Protein AF-A0A662TBM8-F1 (afdb_monomer)

pLDDT: mean 92.08, std 11.18, range [39.84, 98.25]

Solvent-accessible surface area (backbone atoms only — not comparable to full-atom values): 5464 Å² total; per-residue (Å²): 135,84,76,85,77,75,70,68,44,83,87,63,73,90,75,47,84,49,74,64,47,50,36,53,48,19,48,39,42,43,64,80,64,51,19,52,51,16,48,49,50,53,53,55,48,49,50,61,75,49,35,94,83,52,85,41,75,48,73,51,62,25,68,54,50,78,42,79,55,35,61,55,54,50,48,37,56,76,70,62,71,51,75,42,79,49,66,48,87,81,96

Mean predicted aligned error: 4.7 Å

Foldseek 3Di:
DDDPPQDADDDDPVPDPDPLSQLCNLCRNDDDDSVVSSVVVVVLVCCQVPVVVDAAEDEDELVCCVDPCVVVVVVCVVVVVHRYYDYDPND

Structure (mmCIF, N/CA/C/O backbone):
data_AF-A0A662TBM8-F1
#
_entry.id   AF-A0A662TBM8-F1
#
loop_
_atom_site.group_PDB
_atom_site.id
_atom_site.type_symbol
_atom_site.label_atom_id
_atom_site.label_alt_id
_atom_site.label_comp_id
_atom_site.label_asym_id
_atom_site.label_entity_id
_atom_site.label_seq_id
_atom_site.pdbx_PDB_ins_code
_atom_site.Cartn_x
_atom_site.Cartn_y
_atom_site.Cartn_z
_atom_site.occupancy
_atom_site.B_iso_or_equiv
_atom_site.auth_seq_id
_atom_site.auth_comp_id
_atom_site.auth_asym_id
_atom_site.auth_atom_id
_atom_site.pdbx_PDB_model_num
ATOM 1 N N . MET A 1 1 ? 13.824 26.436 -5.795 1.00 40.16 1 MET A N 1
ATOM 2 C CA . MET A 1 1 ? 12.920 25.266 -5.836 1.00 40.16 1 MET A CA 1
ATOM 3 C C . MET A 1 1 ? 13.630 24.177 -6.628 1.00 40.16 1 MET A C 1
ATOM 5 O O . MET A 1 1 ? 13.730 24.294 -7.841 1.00 40.16 1 MET A O 1
ATOM 9 N N . SER A 1 2 ? 14.266 23.217 -5.949 1.00 39.84 2 SER A N 1
ATOM 10 C CA . SER A 1 2 ? 14.996 22.143 -6.635 1.00 39.84 2 SER A CA 1
ATOM 11 C C . SER A 1 2 ? 13.977 21.160 -7.199 1.00 39.84 2 SER A C 1
ATOM 13 O O . SER A 1 2 ? 13.216 20.555 -6.447 1.00 39.84 2 SER A O 1
ATOM 15 N N . ILE A 1 3 ? 13.907 21.055 -8.523 1.00 51.69 3 ILE A N 1
ATOM 16 C CA . ILE A 1 3 ? 13.106 20.028 -9.185 1.00 51.69 3 ILE A CA 1
ATOM 17 C C . ILE A 1 3 ? 13.826 18.713 -8.888 1.00 51.69 3 ILE A C 1
ATOM 19 O O . ILE A 1 3 ? 14.966 18.537 -9.313 1.00 51.69 3 ILE A O 1
ATOM 23 N N . ASN A 1 4 ? 13.198 17.820 -8.123 1.00 53.00 4 ASN A N 1
ATOM 24 C CA . ASN A 1 4 ? 13.728 16.485 -7.862 1.00 53.00 4 ASN A CA 1
ATOM 25 C C . ASN A 1 4 ? 13.762 15.704 -9.192 1.00 53.00 4 ASN A C 1
ATOM 27 O O . ASN A 1 4 ? 12.772 15.095 -9.596 1.00 53.00 4 ASN A O 1
ATOM 31 N N . LYS A 1 5 ? 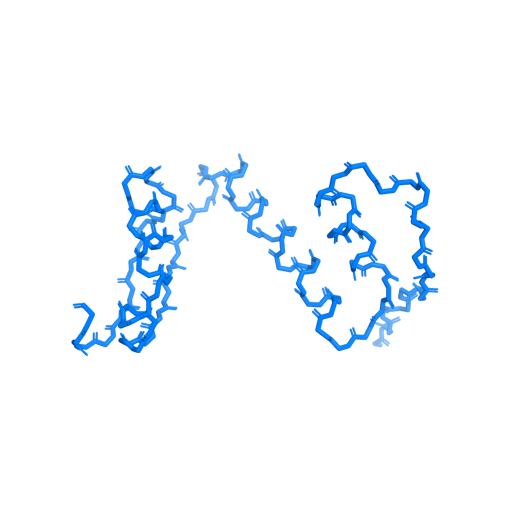14.877 15.813 -9.926 1.00 65.44 5 LYS A N 1
ATOM 32 C CA . LYS A 1 5 ? 15.111 15.175 -11.228 1.00 65.44 5 LYS A CA 1
ATOM 33 C C . LYS A 1 5 ? 15.558 13.729 -11.016 1.00 65.44 5 LYS A C 1
ATOM 35 O O . LYS A 1 5 ? 16.712 13.396 -11.271 1.00 65.44 5 LYS A O 1
ATOM 40 N N . ARG A 1 6 ? 14.663 12.866 -10.531 1.00 75.25 6 ARG A N 1
ATOM 41 C CA . ARG A 1 6 ? 14.899 11.422 -10.663 1.00 75.25 6 ARG A CA 1
ATOM 42 C C . ARG A 1 6 ? 14.923 11.075 -12.150 1.00 75.25 6 ARG A C 1
ATOM 44 O O . ARG A 1 6 ? 14.005 11.450 -12.880 1.00 75.25 6 ARG A O 1
ATOM 51 N N . VAL A 1 7 ? 16.007 10.433 -12.577 1.00 87.19 7 VAL A N 1
ATOM 52 C CA . VAL A 1 7 ? 16.189 9.945 -13.947 1.00 87.19 7 VAL A CA 1
ATOM 53 C C . VAL A 1 7 ? 15.182 8.824 -14.195 1.00 87.19 7 VAL A C 1
ATOM 55 O O . VAL A 1 7 ? 14.895 8.048 -13.288 1.00 87.19 7 VAL A O 1
ATOM 58 N N . VAL A 1 8 ? 14.615 8.790 -15.398 1.00 92.38 8 VAL A N 1
ATOM 59 C CA . VAL A 1 8 ? 13.740 7.703 -15.847 1.00 92.38 8 VAL A CA 1
ATOM 60 C C . VAL A 1 8 ? 14.616 6.509 -16.207 1.00 92.38 8 VAL A C 1
ATOM 62 O O . VAL A 1 8 ? 15.518 6.665 -17.028 1.00 92.38 8 VAL A O 1
ATOM 65 N N . ASN A 1 9 ? 14.348 5.351 -15.606 1.00 92.69 9 ASN A N 1
ATOM 66 C CA . ASN A 1 9 ? 15.042 4.101 -15.901 1.00 92.69 9 ASN A CA 1
ATOM 67 C C . ASN A 1 9 ? 14.095 3.109 -16.582 1.00 92.69 9 ASN A C 1
ATOM 69 O O . ASN A 1 9 ? 12.957 2.933 -16.147 1.00 92.69 9 ASN A O 1
ATOM 73 N N . ASP A 1 10 ? 14.570 2.457 -17.640 1.00 94.62 10 ASP A N 1
ATOM 74 C CA . ASP A 1 10 ? 13.814 1.403 -18.315 1.00 94.62 10 ASP A CA 1
ATOM 75 C C . ASP A 1 10 ? 13.718 0.141 -17.448 1.00 94.62 10 ASP A C 1
ATOM 77 O O . ASP A 1 10 ? 14.544 -0.100 -16.564 1.00 94.62 10 ASP A O 1
ATOM 81 N N . PHE A 1 11 ? 12.704 -0.680 -17.726 1.00 94.56 11 PHE A N 1
ATOM 82 C CA . PHE A 1 11 ? 12.552 -1.975 -17.075 1.00 94.56 11 PHE A CA 1
ATOM 83 C C . PHE A 1 11 ? 13.615 -2.958 -17.552 1.00 94.56 11 PHE A C 1
ATOM 85 O O . PHE A 1 11 ? 13.760 -3.192 -18.752 1.00 94.56 11 PHE A O 1
ATOM 92 N N . ASP A 1 12 ? 14.270 -3.613 -16.602 1.00 96.50 12 ASP A N 1
ATOM 93 C CA . ASP A 1 12 ? 15.086 -4.792 -16.855 1.00 96.50 12 ASP A CA 1
ATOM 94 C C . ASP A 1 12 ? 14.296 -6.028 -16.425 1.00 96.50 12 ASP A C 1
ATOM 96 O O . ASP A 1 12 ? 14.164 -6.328 -15.239 1.00 96.50 12 ASP A O 1
ATOM 100 N N . LEU A 1 13 ? 13.732 -6.730 -17.407 1.00 95.94 13 LEU A N 1
ATOM 101 C CA . LEU A 1 13 ? 12.877 -7.889 -17.165 1.00 95.94 13 LEU A CA 1
ATOM 102 C C . LEU A 1 13 ? 13.661 -9.117 -16.687 1.00 95.94 13 LEU A C 1
ATOM 104 O O . LEU A 1 13 ? 13.071 -9.986 -16.049 1.00 95.94 13 LEU A O 1
ATOM 108 N N . GLU A 1 14 ? 14.965 -9.199 -16.965 1.00 97.38 14 GLU A N 1
ATOM 109 C CA . GLU A 1 14 ? 15.795 -10.334 -16.546 1.00 97.38 14 GLU A CA 1
ATOM 110 C C . GLU A 1 14 ? 16.110 -10.283 -15.045 1.00 97.38 14 GLU A C 1
ATOM 112 O O . GLU A 1 14 ? 16.300 -11.325 -14.410 1.00 97.38 14 GLU A O 1
ATOM 117 N N . SER A 1 15 ? 16.122 -9.086 -14.449 1.00 95.75 1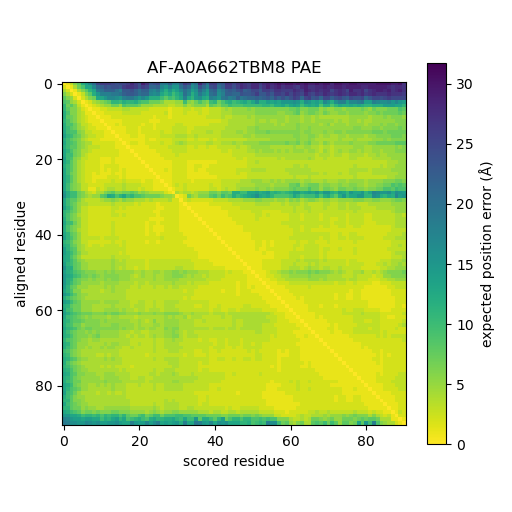5 SER A N 1
ATOM 118 C CA . SER A 1 15 ? 16.336 -8.912 -13.009 1.00 95.75 15 SER A CA 1
ATOM 119 C C . SER A 1 15 ? 15.075 -9.069 -12.153 1.00 95.75 15 SER A C 1
ATOM 121 O O . SER A 1 15 ? 15.198 -9.177 -10.931 1.00 95.75 15 SER A O 1
ATOM 123 N N . ILE A 1 16 ? 13.879 -9.143 -12.750 1.00 96.88 16 ILE A N 1
ATOM 124 C CA . ILE A 1 16 ? 12.613 -9.304 -12.018 1.00 96.88 16 ILE A CA 1
ATOM 125 C C . ILE A 1 16 ? 12.401 -10.777 -11.662 1.00 96.88 16 ILE A C 1
ATOM 127 O O . ILE A 1 16 ? 12.065 -11.599 -12.514 1.00 96.88 16 ILE A O 1
ATOM 131 N N . LYS A 1 17 ? 12.543 -11.115 -10.379 1.00 96.94 17 LYS A N 1
ATOM 132 C CA . LYS A 1 17 ? 12.310 -12.475 -9.865 1.00 96.94 17 LYS A CA 1
ATOM 133 C C . LYS A 1 17 ? 10.954 -12.600 -9.192 1.0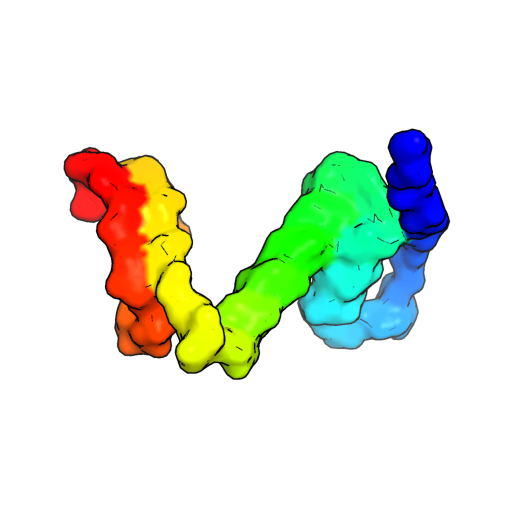0 96.94 17 LYS A C 1
ATOM 135 O O . LYS A 1 17 ? 10.354 -13.674 -9.205 1.00 96.94 17 LYS A O 1
ATOM 140 N N . ASP A 1 18 ? 10.471 -11.510 -8.602 1.00 96.38 18 ASP A N 1
ATOM 141 C CA . ASP A 1 18 ? 9.148 -11.445 -8.001 1.00 96.38 18 ASP A CA 1
ATOM 142 C C . ASP A 1 18 ? 8.498 -10.055 -8.107 1.00 96.38 18 ASP A C 1
ATOM 144 O O . ASP A 1 18 ? 9.039 -9.103 -8.669 1.00 96.38 18 ASP A O 1
ATOM 148 N N . PHE A 1 19 ? 7.280 -9.939 -7.576 1.00 93.75 19 PHE A N 1
ATOM 149 C CA . PHE A 1 19 ? 6.481 -8.717 -7.663 1.00 93.75 19 PHE A CA 1
ATOM 150 C C . PHE A 1 19 ? 7.121 -7.504 -6.962 1.00 93.75 19 PHE A C 1
ATOM 152 O O . PHE A 1 19 ? 6.837 -6.365 -7.325 1.00 93.75 19 PHE A O 1
ATOM 159 N N . ARG A 1 20 ? 7.994 -7.712 -5.969 1.00 94.38 20 ARG A N 1
ATOM 160 C CA . ARG A 1 20 ? 8.684 -6.624 -5.261 1.00 94.38 20 ARG A CA 1
ATOM 161 C C . ARG A 1 20 ? 9.762 -6.003 -6.137 1.00 94.38 20 ARG A C 1
ATOM 163 O O . ARG A 1 20 ? 9.924 -4.788 -6.077 1.00 94.38 20 ARG A O 1
ATOM 170 N N . ASP A 1 21 ? 10.437 -6.808 -6.955 1.00 95.31 21 ASP A N 1
ATOM 171 C CA . ASP A 1 21 ? 11.420 -6.316 -7.925 1.00 95.31 21 ASP A CA 1
ATOM 172 C C . ASP A 1 21 ? 10.729 -5.436 -8.975 1.00 95.31 21 ASP A C 1
ATOM 174 O O . ASP A 1 21 ? 11.191 -4.337 -9.275 1.00 95.31 21 ASP A O 1
ATOM 178 N N . LEU A 1 22 ? 9.549 -5.862 -9.445 1.00 95.75 22 LEU A N 1
ATOM 179 C CA . LEU A 1 22 ? 8.718 -5.064 -10.348 1.00 95.75 22 LEU A CA 1
ATOM 180 C C . LEU A 1 22 ? 8.304 -3.723 -9.715 1.00 95.75 22 LEU A C 1
ATOM 182 O O . LEU A 1 22 ? 8.438 -2.677 -10.346 1.00 95.75 22 LEU A O 1
ATOM 186 N N . LEU A 1 23 ? 7.819 -3.737 -8.467 1.00 94.94 23 LEU A N 1
ATOM 187 C CA . LEU A 1 23 ? 7.411 -2.520 -7.751 1.00 94.94 23 LEU A CA 1
ATOM 188 C C . LEU A 1 23 ? 8.584 -1.577 -7.445 1.00 94.94 23 LEU A C 1
ATOM 190 O O . LEU A 1 23 ? 8.386 -0.364 -7.399 1.00 94.94 23 LEU A O 1
ATOM 194 N N . ALA A 1 24 ? 9.789 -2.114 -7.245 1.00 92.94 24 ALA A N 1
ATOM 195 C CA . ALA A 1 24 ? 10.996 -1.306 -7.108 1.00 92.94 24 ALA A CA 1
ATOM 196 C C . ALA A 1 24 ? 11.323 -0.593 -8.427 1.00 92.94 24 ALA A C 1
ATOM 198 O O . ALA A 1 24 ? 11.493 0.622 -8.433 1.00 92.94 24 ALA A O 1
ATOM 199 N N . GLN A 1 25 ? 11.293 -1.309 -9.557 1.00 95.06 25 GLN A N 1
ATOM 200 C CA . GLN A 1 25 ? 11.492 -0.692 -10.873 1.00 95.06 25 GLN A CA 1
ATOM 201 C C . GLN A 1 25 ? 10.375 0.311 -11.223 1.00 95.06 25 GLN A C 1
ATOM 203 O O . GLN A 1 25 ? 10.641 1.314 -11.878 1.00 95.06 25 GLN A O 1
ATOM 208 N N . TYR A 1 26 ? 9.145 0.122 -10.725 1.00 95.00 26 TYR A N 1
ATOM 209 C CA . TYR A 1 26 ? 8.054 1.101 -10.865 1.00 95.00 26 TYR A CA 1
ATOM 210 C C . TYR A 1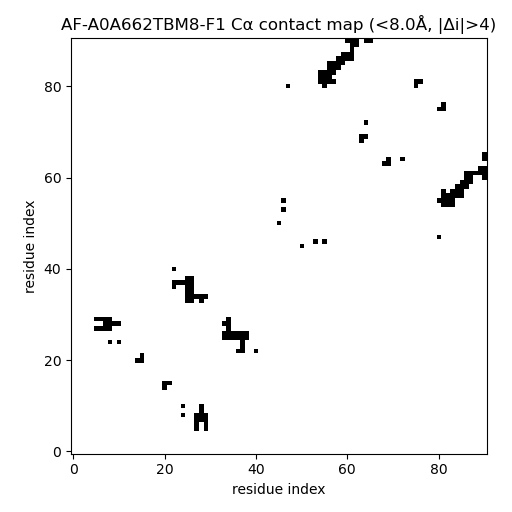 26 ? 8.401 2.463 -10.245 1.00 95.00 26 TYR A C 1
ATOM 212 O O . TYR A 1 26 ? 8.036 3.485 -10.820 1.00 95.00 26 TYR A O 1
ATOM 220 N N . GLU A 1 27 ? 9.110 2.512 -9.107 1.00 91.25 27 GLU A N 1
ATOM 221 C CA . GLU A 1 27 ? 9.535 3.778 -8.472 1.00 91.25 27 GLU A CA 1
ATOM 222 C C . GLU A 1 27 ? 10.439 4.604 -9.409 1.00 91.25 27 GLU A C 1
ATOM 224 O O . GLU A 1 27 ? 10.332 5.838 -9.465 1.00 91.25 27 GLU A O 1
ATOM 229 N N . ASP A 1 28 ? 11.284 3.909 -10.172 1.00 90.25 28 ASP A N 1
ATOM 230 C CA . ASP A 1 28 ? 12.335 4.481 -11.012 1.00 90.25 28 ASP A CA 1
ATOM 231 C C . ASP A 1 28 ? 11.940 4.607 -12.495 1.00 90.25 28 ASP A C 1
ATOM 233 O O . ASP A 1 28 ? 12.593 5.333 -13.247 1.00 90.25 28 ASP A O 1
ATOM 237 N N . SER A 1 29 ? 10.824 3.997 -12.910 1.00 90.75 29 SER A N 1
ATOM 238 C CA . SER A 1 29 ? 10.335 4.025 -14.297 1.00 90.75 29 SER A CA 1
ATOM 239 C C . SER A 1 29 ? 9.795 5.384 -14.743 1.00 90.75 29 SER A C 1
ATOM 241 O O . SER A 1 29 ? 9.462 5.580 -15.909 1.00 90.75 29 SER A O 1
ATOM 243 N N . GLY A 1 30 ? 9.649 6.327 -13.807 1.00 82.25 30 GLY A N 1
ATOM 244 C CA . GLY A 1 30 ? 9.070 7.643 -14.057 1.00 82.25 30 GLY A CA 1
ATOM 245 C C . GLY A 1 30 ? 7.564 7.621 -14.365 1.00 82.25 30 GLY A C 1
ATOM 246 O O . GLY A 1 30 ? 6.989 6.606 -14.736 1.00 82.25 30 GLY A O 1
ATOM 247 N N . GLY A 1 31 ? 6.928 8.788 -14.208 1.00 81.44 31 GLY A N 1
ATOM 248 C CA . GLY A 1 31 ? 5.600 9.122 -14.747 1.00 81.44 31 GLY A CA 1
ATOM 249 C C . GLY A 1 31 ? 4.371 8.306 -14.294 1.00 81.44 31 GLY A C 1
ATOM 250 O O . GLY A 1 31 ? 4.424 7.145 -13.910 1.00 81.44 31 GLY A O 1
ATOM 251 N N . PHE A 1 32 ? 3.201 8.939 -14.401 1.00 89.31 32 PHE A N 1
ATOM 252 C CA . PHE A 1 32 ? 1.878 8.294 -14.363 1.00 89.31 32 PHE A CA 1
ATOM 253 C C . PHE A 1 32 ? 1.626 7.332 -13.182 1.00 89.31 32 PHE A C 1
ATOM 255 O O . PHE A 1 32 ? 1.818 7.714 -12.029 1.00 89.31 32 PHE A O 1
ATOM 262 N N . MET A 1 33 ? 1.073 6.142 -13.449 1.00 94.06 33 MET A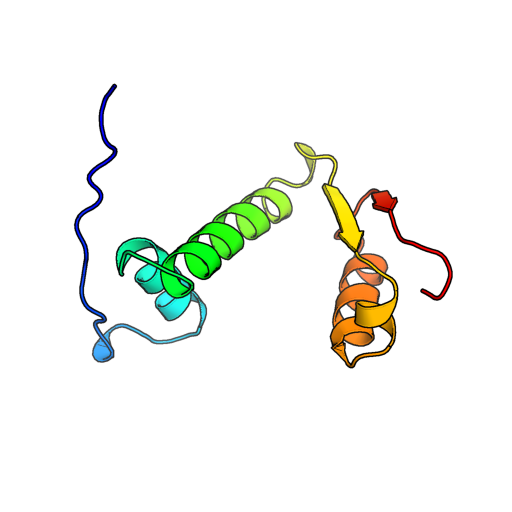 N 1
ATOM 263 C CA . MET A 1 33 ? 0.565 5.222 -12.426 1.00 94.06 33 MET A CA 1
ATOM 264 C C . MET A 1 33 ? 1.607 4.233 -11.909 1.00 94.06 33 MET A C 1
ATOM 266 O O . MET A 1 33 ? 1.543 3.895 -10.731 1.00 94.06 33 MET A O 1
ATOM 270 N N . ALA A 1 34 ? 2.562 3.803 -12.744 1.00 93.12 34 ALA A N 1
ATOM 271 C CA . ALA A 1 34 ? 3.617 2.876 -12.327 1.00 93.12 34 ALA A CA 1
ATOM 272 C C . ALA A 1 34 ? 4.398 3.471 -11.150 1.00 93.12 34 ALA A C 1
ATOM 274 O O . ALA A 1 34 ? 4.357 2.925 -10.047 1.00 93.12 34 ALA A O 1
ATOM 275 N N . LYS A 1 35 ? 4.932 4.686 -11.333 1.00 93.06 35 LYS A N 1
ATOM 276 C CA . LYS A 1 35 ? 5.613 5.435 -10.274 1.00 93.06 35 LYS A CA 1
ATOM 277 C C . LYS A 1 35 ? 4.796 5.560 -8.993 1.00 93.06 35 LYS A C 1
ATOM 279 O O . LYS A 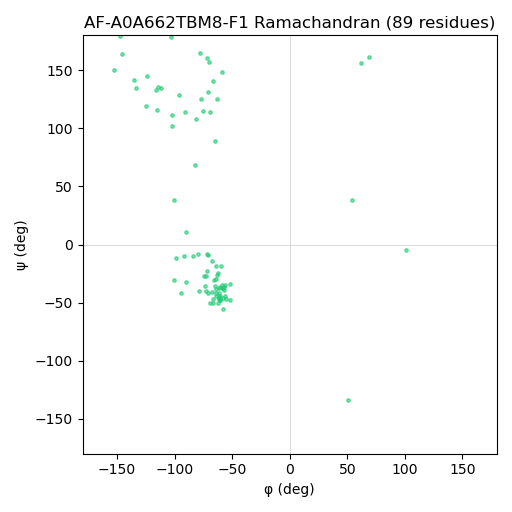1 35 ? 5.301 5.262 -7.915 1.00 93.06 35 LYS A O 1
ATOM 284 N N . LYS A 1 36 ? 3.520 5.942 -9.102 1.00 94.12 36 LYS A N 1
ATOM 285 C CA . LYS A 1 36 ? 2.637 6.085 -7.934 1.00 94.12 36 LYS A CA 1
ATOM 286 C C . LYS A 1 36 ? 2.454 4.772 -7.180 1.00 94.12 36 LYS A C 1
ATOM 288 O O . LYS A 1 36 ? 2.381 4.789 -5.958 1.00 94.12 36 LYS A O 1
ATOM 293 N N . LEU A 1 37 ? 2.371 3.648 -7.888 1.00 95.50 37 LEU A N 1
ATOM 294 C CA . LEU A 1 37 ? 2.209 2.341 -7.262 1.00 95.50 37 LEU A CA 1
ATOM 295 C C . LEU A 1 37 ? 3.499 1.877 -6.568 1.00 95.50 37 LEU A C 1
ATOM 297 O O . LEU A 1 37 ? 3.422 1.368 -5.451 1.00 95.50 37 LEU A O 1
ATOM 301 N N . GLY A 1 38 ? 4.667 2.106 -7.179 1.00 94.69 38 GLY A N 1
ATOM 302 C CA . GLY A 1 38 ? 5.968 1.847 -6.546 1.00 94.69 38 GLY A CA 1
ATOM 303 C C . GLY A 1 38 ? 6.179 2.692 -5.282 1.00 94.69 38 GLY A C 1
ATOM 304 O O . GLY A 1 38 ? 6.507 2.164 -4.218 1.00 94.69 38 GLY A O 1
ATOM 305 N N . GLU A 1 39 ? 5.883 3.993 -5.358 1.00 94.19 39 GLU A N 1
ATOM 306 C CA . GLU A 1 39 ? 5.929 4.904 -4.206 1.00 94.19 39 GLU A CA 1
ATOM 307 C C . GLU A 1 39 ? 4.936 4.491 -3.106 1.00 94.19 39 GLU A C 1
ATOM 309 O O . GLU A 1 39 ? 5.308 4.424 -1.933 1.00 94.19 39 GLU A O 1
ATOM 314 N N . ALA A 1 40 ? 3.691 4.155 -3.464 1.00 95.25 40 ALA A N 1
ATOM 315 C CA . ALA A 1 40 ? 2.684 3.699 -2.507 1.00 95.25 40 ALA A CA 1
ATOM 316 C C . ALA A 1 40 ? 3.109 2.408 -1.794 1.00 95.25 40 ALA A C 1
ATOM 318 O O . ALA A 1 40 ? 2.953 2.304 -0.578 1.00 95.25 40 ALA A O 1
ATOM 319 N N . TYR A 1 41 ? 3.688 1.445 -2.519 1.00 95.19 41 TYR A N 1
ATOM 320 C CA . TYR A 1 41 ? 4.227 0.222 -1.922 1.00 95.19 41 TYR A CA 1
ATOM 321 C C . TYR A 1 41 ? 5.302 0.528 -0.878 1.00 95.19 41 TYR A C 1
ATOM 323 O O . TYR A 1 41 ? 5.256 -0.017 0.224 1.00 95.19 41 TYR A O 1
ATOM 331 N N . LYS A 1 42 ? 6.242 1.423 -1.198 1.00 94.50 42 LYS A N 1
ATOM 332 C CA . LYS A 1 42 ? 7.307 1.826 -0.277 1.00 94.50 42 LYS A CA 1
ATOM 333 C C . LYS A 1 42 ? 6.755 2.470 0.992 1.00 94.50 42 LYS A C 1
ATOM 335 O O . LYS A 1 42 ? 7.166 2.078 2.079 1.00 94.50 42 LYS A O 1
ATOM 340 N N . ILE A 1 43 ? 5.804 3.395 0.854 1.00 95.56 43 ILE A N 1
ATOM 341 C CA . ILE A 1 43 ? 5.159 4.075 1.987 1.00 95.56 43 ILE A CA 1
ATOM 342 C C . ILE A 1 43 ? 4.409 3.066 2.865 1.00 95.56 43 ILE A C 1
ATOM 344 O O . ILE A 1 43 ? 4.622 3.017 4.071 1.00 95.56 43 ILE A O 1
ATOM 348 N N . VAL A 1 44 ? 3.569 2.211 2.273 1.00 95.00 44 VAL A N 1
ATOM 349 C CA . VAL A 1 44 ? 2.794 1.216 3.034 1.00 95.00 44 VAL A CA 1
ATOM 350 C C . VAL A 1 44 ? 3.710 0.195 3.712 1.00 95.00 44 VAL A C 1
ATOM 352 O O . VAL A 1 44 ? 3.451 -0.210 4.845 1.00 95.00 44 VAL A O 1
ATOM 355 N N . ARG A 1 45 ? 4.797 -0.218 3.048 1.00 94.62 45 ARG A N 1
ATOM 356 C CA . ARG A 1 45 ? 5.794 -1.119 3.634 1.00 94.62 45 ARG A CA 1
ATOM 357 C C . ARG A 1 45 ? 6.494 -0.480 4.829 1.00 94.62 45 ARG A C 1
ATOM 359 O O . ARG A 1 45 ? 6.661 -1.163 5.831 1.00 94.62 45 ARG A O 1
ATOM 366 N N . ASP A 1 46 ? 6.889 0.783 4.723 1.00 96.50 46 ASP A N 1
ATOM 367 C CA . ASP A 1 46 ? 7.514 1.533 5.814 1.00 96.50 46 ASP A CA 1
ATOM 368 C C . ASP A 1 46 ? 6.577 1.640 7.026 1.00 96.50 46 ASP A C 1
ATOM 370 O O . ASP A 1 46 ? 6.949 1.237 8.127 1.00 96.50 46 ASP A O 1
ATOM 374 N N . MET A 1 47 ? 5.311 2.016 6.796 1.00 96.38 47 MET A N 1
ATOM 375 C CA . MET A 1 47 ? 4.276 2.049 7.838 1.00 96.38 47 MET A CA 1
ATOM 376 C C . MET A 1 47 ? 4.081 0.692 8.523 1.00 96.38 47 MET A C 1
ATOM 378 O O . MET A 1 47 ? 3.811 0.633 9.718 1.00 96.38 47 MET A O 1
ATOM 382 N N . TYR A 1 48 ? 4.186 -0.406 7.771 1.00 93.00 48 TYR A N 1
ATOM 383 C CA . TYR A 1 48 ? 4.006 -1.751 8.311 1.00 93.00 48 TYR A CA 1
ATOM 384 C C . TYR A 1 48 ? 5.238 -2.271 9.063 1.00 93.00 48 TYR A C 1
ATOM 386 O O . TYR A 1 48 ? 5.092 -2.934 10.086 1.00 93.00 48 TYR A O 1
ATOM 394 N N . VAL A 1 49 ? 6.447 -2.005 8.560 1.00 95.31 49 VAL A N 1
ATOM 395 C CA . VAL A 1 49 ? 7.701 -2.450 9.193 1.00 95.31 49 VAL A CA 1
ATOM 396 C C . VAL A 1 49 ? 7.965 -1.666 10.477 1.00 95.31 49 VAL A C 1
ATOM 398 O O . VAL A 1 49 ? 8.318 -2.273 11.484 1.00 95.31 49 VAL A O 1
ATOM 401 N N . ASN A 1 50 ? 7.728 -0.355 10.464 1.00 95.94 50 ASN A N 1
ATOM 402 C CA . ASN A 1 50 ? 7.939 0.541 11.603 1.00 95.94 50 ASN A CA 1
ATOM 403 C C . ASN A 1 50 ? 6.615 0.848 12.321 1.00 95.94 50 ASN A C 1
ATOM 405 O O . ASN A 1 50 ? 6.352 1.974 12.734 1.00 95.94 50 ASN A O 1
ATOM 409 N N . ARG A 1 51 ? 5.732 -0.152 12.433 1.00 92.69 51 ARG A N 1
ATOM 410 C CA . ARG A 1 51 ? 4.343 0.035 12.879 1.00 92.69 51 ARG A CA 1
ATOM 411 C C . ARG A 1 51 ? 4.221 0.707 14.249 1.00 92.69 51 ARG A C 1
ATOM 413 O O . ARG A 1 51 ? 3.281 1.466 14.455 1.00 92.69 51 ARG A O 1
ATOM 420 N N . ASP A 1 52 ? 5.145 0.442 15.166 1.00 94.75 52 ASP A N 1
ATOM 421 C CA . ASP A 1 52 ? 5.110 1.013 16.518 1.00 94.75 52 ASP A CA 1
ATOM 422 C C . ASP A 1 52 ? 5.342 2.538 16.532 1.00 94.75 52 ASP A C 1
ATOM 424 O O . ASP A 1 52 ? 5.037 3.202 17.521 1.00 94.75 52 ASP A O 1
ATOM 428 N N . GLU A 1 53 ? 5.828 3.108 15.425 1.00 97.12 53 GLU A N 1
ATOM 429 C CA . GLU A 1 53 ? 6.038 4.549 15.246 1.00 97.12 53 GLU A CA 1
ATOM 430 C C . GLU A 1 53 ? 4.830 5.260 14.611 1.00 97.12 53 GLU A C 1
ATOM 432 O O . GLU A 1 53 ? 4.775 6.492 14.587 1.00 97.12 53 GLU A O 1
ATOM 437 N N . TYR A 1 54 ? 3.841 4.510 14.113 1.00 96.44 54 TYR A N 1
ATOM 438 C CA . TYR A 1 54 ? 2.725 5.053 13.341 1.00 96.44 54 TYR A CA 1
ATOM 439 C C . TYR A 1 54 ? 1.360 4.707 13.936 1.00 96.44 54 TYR A C 1
ATOM 441 O O . TYR A 1 54 ? 1.114 3.610 14.425 1.00 96.44 54 TYR A O 1
ATOM 449 N N . THR A 1 55 ? 0.418 5.645 13.811 1.00 97.44 55 THR A N 1
ATOM 450 C CA . THR A 1 55 ? -1.021 5.357 13.912 1.00 97.44 55 THR A CA 1
ATOM 451 C C . THR A 1 55 ? -1.605 5.324 12.504 1.00 97.44 55 THR A C 1
ATOM 453 O O . THR A 1 55 ? -1.665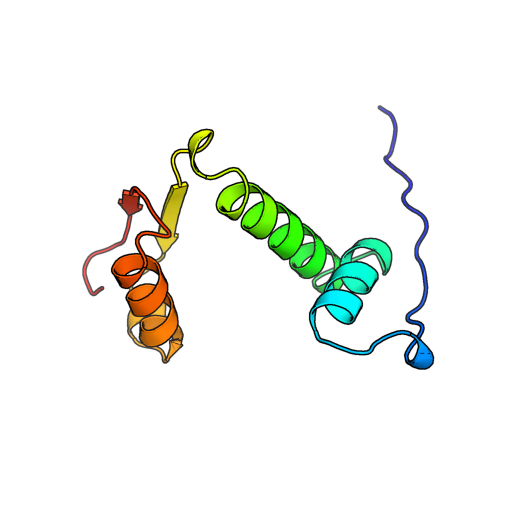 6.346 11.820 1.00 97.44 55 THR A O 1
ATOM 456 N N . ILE A 1 56 ? -2.019 4.145 12.053 1.00 97.44 56 ILE A N 1
ATOM 457 C CA . ILE A 1 56 ? -2.441 3.886 10.678 1.00 97.44 56 ILE A CA 1
ATOM 458 C C . ILE A 1 56 ? -3.948 4.104 10.545 1.00 97.44 56 ILE A C 1
ATOM 460 O O . ILE A 1 56 ? -4.758 3.339 11.076 1.00 97.44 56 ILE A O 1
ATOM 464 N N . PHE A 1 57 ? -4.317 5.128 9.775 1.00 98.06 57 PHE A N 1
ATOM 465 C CA . PHE A 1 57 ? -5.694 5.408 9.379 1.00 98.06 57 PHE A CA 1
ATOM 466 C C . PHE A 1 57 ? -5.970 4.829 7.992 1.00 98.06 57 PHE A C 1
ATOM 468 O O . PHE A 1 57 ? -5.256 5.125 7.035 1.00 98.06 57 PHE A O 1
ATOM 475 N N . LEU A 1 58 ? -7.047 4.058 7.866 1.00 97.19 58 LEU A N 1
ATOM 476 C CA . LEU A 1 58 ? -7.553 3.583 6.583 1.00 97.19 58 LEU A CA 1
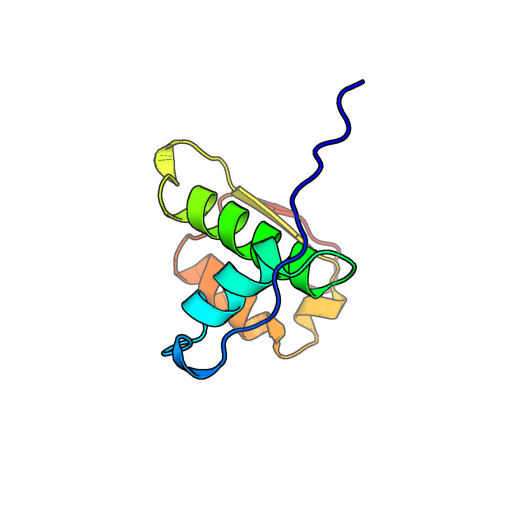ATOM 477 C C . LEU A 1 58 ? -8.933 4.189 6.323 1.00 97.19 58 LEU A C 1
ATOM 479 O O . LEU A 1 58 ? -9.889 3.881 7.036 1.00 97.19 58 LEU A O 1
ATOM 483 N N . SER A 1 59 ? -9.047 5.020 5.283 1.00 97.50 59 SER A N 1
ATOM 484 C CA . SER A 1 59 ? -10.336 5.565 4.852 1.00 97.50 59 SER A CA 1
ATOM 485 C C . SER A 1 59 ? -10.743 5.084 3.469 1.00 97.50 59 SER A C 1
ATOM 487 O O . SER A 1 59 ? -9.929 5.129 2.547 1.00 97.50 59 SER A O 1
ATOM 489 N N . PHE A 1 60 ? -12.005 4.691 3.306 1.00 96.88 60 PHE A N 1
ATOM 490 C CA . PHE A 1 60 ? -12.557 4.291 2.010 1.00 96.88 60 PHE A CA 1
ATOM 491 C C . PHE A 1 60 ? -14.078 4.526 1.929 1.00 96.88 60 PHE A C 1
ATOM 493 O O . PHE A 1 60 ? -14.763 4.440 2.954 1.00 96.88 60 PHE A O 1
ATOM 500 N N . PRO A 1 61 ? -14.621 4.807 0.731 1.00 96.50 61 PRO A N 1
ATOM 501 C CA . PRO A 1 61 ? -16.063 4.807 0.480 1.00 96.50 61 PRO A CA 1
ATOM 502 C C . PRO A 1 61 ? -16.658 3.385 0.474 1.00 96.50 61 PRO A C 1
ATOM 504 O O . PRO A 1 61 ? -15.941 2.399 0.312 1.00 96.50 61 PRO A O 1
ATOM 507 N N . ALA A 1 62 ? -17.979 3.276 0.655 1.00 95.88 62 ALA A N 1
ATOM 508 C CA . ALA A 1 62 ? -18.680 1.990 0.792 1.00 95.88 62 ALA A CA 1
ATOM 509 C C . ALA A 1 62 ? -18.609 1.068 -0.441 1.00 95.88 62 ALA A C 1
ATOM 511 O O . ALA A 1 62 ? -18.685 -0.155 -0.314 1.00 95.88 62 ALA A O 1
ATOM 512 N N . ASP A 1 63 ? -18.429 1.626 -1.636 1.00 96.00 63 ASP A N 1
ATOM 513 C CA . ASP A 1 63 ? -18.334 0.866 -2.886 1.00 96.00 63 ASP A CA 1
ATOM 514 C C . ASP A 1 63 ? -17.177 -0.148 -2.879 1.00 96.00 63 ASP A C 1
ATOM 516 O O . ASP A 1 63 ? -17.341 -1.262 -3.374 1.00 96.00 63 ASP A O 1
ATOM 520 N N . VAL A 1 64 ? -16.048 0.168 -2.235 1.00 96.62 64 VAL A N 1
ATOM 521 C CA . VAL A 1 64 ? -14.900 -0.743 -2.097 1.00 96.62 64 VAL A CA 1
ATOM 522 C C . VAL A 1 64 ? -15.310 -2.046 -1.401 1.00 96.62 64 VAL A C 1
ATOM 524 O O . VAL A 1 64 ? -14.867 -3.129 -1.802 1.00 96.62 64 VAL A O 1
ATOM 527 N N . VAL A 1 65 ? -16.199 -1.970 -0.406 1.00 95.81 65 VAL A N 1
ATOM 528 C CA . VAL A 1 65 ? -16.697 -3.135 0.344 1.00 95.81 65 VAL A CA 1
ATOM 529 C C . VAL A 1 65 ? -17.664 -3.986 -0.481 1.00 95.81 65 VAL A C 1
ATOM 531 O O . VAL A 1 65 ? -17.737 -5.202 -0.286 1.00 95.81 65 VAL A O 1
ATOM 534 N N . ALA A 1 66 ? -18.359 -3.388 -1.448 1.00 94.62 66 ALA A N 1
ATOM 535 C CA . ALA A 1 66 ? -19.224 -4.114 -2.377 1.00 94.62 66 ALA A CA 1
ATOM 536 C C . ALA A 1 66 ? -18.437 -4.949 -3.411 1.00 94.62 66 ALA A C 1
ATOM 538 O O . ALA A 1 66 ? -19.028 -5.749 -4.137 1.00 94.62 66 ALA A O 1
ATOM 539 N N . THR A 1 67 ? -17.108 -4.805 -3.471 1.00 96.56 67 THR A N 1
ATOM 540 C CA . THR A 1 67 ? -16.230 -5.560 -4.380 1.00 96.56 67 THR A CA 1
ATOM 541 C C . THR A 1 67 ? -15.465 -6.688 -3.673 1.00 96.56 67 THR A C 1
ATOM 543 O O . THR A 1 67 ? -15.514 -6.865 -2.453 1.00 96.56 67 THR A O 1
ATOM 546 N N . GLY A 1 68 ? -14.666 -7.442 -4.438 1.00 96.62 68 GLY A N 1
ATOM 547 C CA . GLY A 1 68 ? -13.729 -8.432 -3.894 1.00 96.62 68 GLY A CA 1
ATOM 548 C C . GLY A 1 68 ? -12.667 -7.851 -2.945 1.00 96.62 68 GLY A C 1
ATOM 549 O O . GLY A 1 68 ? -12.113 -8.594 -2.131 1.00 96.62 68 GLY A O 1
ATOM 550 N N . LEU A 1 69 ? -12.425 -6.532 -2.965 1.00 97.25 69 LEU A N 1
ATOM 551 C CA . LEU A 1 69 ? -11.476 -5.874 -2.057 1.00 97.25 69 LEU A CA 1
ATOM 552 C C . LEU A 1 69 ? -11.889 -5.967 -0.587 1.00 97.25 69 LEU A C 1
ATOM 554 O O . LEU A 1 69 ? -11.025 -5.902 0.288 1.00 97.25 69 LEU A O 1
ATOM 558 N N . ARG A 1 70 ? -13.163 -6.252 -0.290 1.00 97.06 70 ARG A N 1
ATOM 559 C CA . ARG A 1 70 ? -13.610 -6.589 1.069 1.00 97.06 70 ARG A CA 1
ATOM 560 C C . ARG A 1 70 ? -12.775 -7.702 1.711 1.00 97.06 70 ARG A C 1
ATOM 562 O O . ARG A 1 70 ? -12.541 -7.667 2.917 1.00 97.06 70 ARG A O 1
ATOM 569 N N . GLY A 1 71 ? -12.289 -8.674 0.932 1.00 98.19 71 GLY A N 1
ATOM 570 C CA . GLY A 1 71 ? -11.403 -9.732 1.434 1.00 98.19 71 GLY A CA 1
ATOM 571 C C . GLY A 1 71 ? -10.043 -9.207 1.914 1.00 98.19 71 GLY A C 1
ATOM 572 O O . GLY A 1 71 ? -9.517 -9.679 2.928 1.00 98.19 71 GLY A O 1
ATOM 573 N N . VAL A 1 72 ? -9.511 -8.189 1.234 1.00 97.50 72 VAL A N 1
ATOM 574 C CA . VAL A 1 72 ? -8.276 -7.492 1.619 1.00 97.50 72 VAL A CA 1
ATOM 575 C C . VAL A 1 72 ? -8.518 -6.679 2.887 1.00 97.50 72 VAL A C 1
ATOM 577 O O . VAL A 1 72 ? -7.809 -6.882 3.871 1.00 97.50 72 VAL A O 1
ATOM 580 N N . LEU A 1 73 ? -9.580 -5.863 2.917 1.00 97.25 73 LEU A N 1
ATOM 581 C CA . LEU A 1 73 ? -9.961 -5.067 4.091 1.00 97.25 73 LEU A CA 1
ATOM 582 C C . LEU A 1 73 ? -10.141 -5.948 5.336 1.00 97.25 73 LEU A C 1
ATOM 584 O O . LEU A 1 73 ? -9.559 -5.679 6.386 1.00 97.25 73 LEU A O 1
ATOM 588 N N . ARG A 1 74 ? -10.864 -7.069 5.201 1.00 97.38 74 ARG A N 1
ATOM 589 C CA . ARG A 1 74 ? -11.027 -8.062 6.274 1.00 97.38 74 ARG A CA 1
ATOM 590 C C . ARG A 1 74 ? -9.682 -8.573 6.784 1.00 97.38 74 ARG A C 1
ATOM 592 O O . ARG A 1 74 ? -9.512 -8.731 7.990 1.00 97.38 74 ARG A O 1
ATOM 599 N N . SER A 1 75 ? -8.753 -8.883 5.884 1.00 98.06 75 SER A N 1
ATOM 600 C CA . SER A 1 75 ? -7.433 -9.403 6.254 1.00 98.06 75 SER A CA 1
ATOM 601 C C . SER A 1 75 ? -6.604 -8.351 6.988 1.00 98.06 75 SER A C 1
ATOM 603 O O . SER A 1 75 ? -5.997 -8.671 8.008 1.00 98.06 75 SER A O 1
ATOM 605 N N . MET A 1 76 ? -6.650 -7.095 6.537 1.00 96.62 76 MET A N 1
ATOM 606 C CA . MET A 1 76 ? -5.977 -5.978 7.203 1.00 96.62 76 MET A CA 1
ATOM 607 C C . MET A 1 76 ? -6.489 -5.782 8.634 1.00 96.62 76 MET A C 1
ATOM 609 O O . MET A 1 76 ? -5.687 -5.671 9.559 1.00 96.62 76 MET A O 1
ATOM 613 N N . VAL A 1 77 ? -7.809 -5.831 8.841 1.00 96.56 77 VAL A N 1
ATOM 614 C CA . VAL A 1 77 ? -8.415 -5.737 10.181 1.00 96.56 77 VAL A CA 1
ATOM 615 C C . VAL A 1 77 ? -8.059 -6.947 11.042 1.00 96.56 77 VAL A C 1
ATOM 617 O O . VAL A 1 77 ? -7.581 -6.790 12.164 1.00 96.56 77 VAL A O 1
ATOM 620 N N . LYS A 1 78 ? -8.246 -8.166 10.518 1.00 98.00 78 LYS A N 1
ATOM 621 C CA . LYS A 1 78 ? -7.982 -9.414 11.254 1.00 98.00 78 LYS A CA 1
ATOM 622 C C . LYS A 1 78 ? -6.536 -9.489 11.752 1.00 98.00 78 LYS A C 1
ATOM 624 O O . LYS A 1 78 ? -6.304 -9.952 12.865 1.00 98.00 78 LYS A O 1
ATOM 629 N N . ASN A 1 79 ? -5.589 -9.030 10.938 1.00 96.25 79 ASN A N 1
ATOM 630 C CA . ASN A 1 79 ? -4.163 -9.043 11.253 1.00 96.25 79 ASN A CA 1
ATOM 631 C C . ASN A 1 79 ? -3.690 -7.761 11.963 1.00 96.25 79 ASN A C 1
ATOM 633 O O . ASN A 1 79 ? -2.487 -7.562 12.096 1.00 96.25 79 ASN A O 1
ATOM 637 N N . LYS A 1 80 ? -4.609 -6.893 12.418 1.00 94.69 80 LYS A N 1
ATOM 638 C CA . LYS A 1 80 ? -4.307 -5.636 13.128 1.00 94.69 80 LYS A CA 1
ATOM 639 C C . LYS A 1 80 ? -3.332 -4.722 12.367 1.00 94.69 80 LYS A C 1
ATOM 641 O O . LYS A 1 80 ? -2.483 -4.063 12.964 1.00 94.69 80 LYS A O 1
ATOM 646 N N . MET A 1 81 ? -3.458 -4.662 11.042 1.00 95.50 81 MET A N 1
ATOM 647 C CA . MET A 1 81 ? -2.612 -3.828 10.174 1.00 95.50 81 MET A CA 1
ATOM 648 C C . MET A 1 81 ? -3.029 -2.349 10.155 1.00 95.50 81 MET A C 1
ATOM 650 O O . MET A 1 81 ? -2.349 -1.534 9.546 1.00 95.50 81 MET A O 1
ATOM 654 N N . VAL A 1 82 ? -4.165 -2.012 10.767 1.00 96.75 82 VAL A N 1
ATOM 655 C CA . VAL A 1 82 ? -4.762 -0.673 10.788 1.00 96.75 82 VAL A CA 1
ATOM 656 C C . VAL A 1 82 ? -5.212 -0.376 12.214 1.00 96.75 82 VAL A C 1
ATOM 658 O O . VAL A 1 82 ? -5.722 -1.277 12.883 1.00 96.75 82 VAL A O 1
ATOM 661 N N . ASP A 1 83 ? -5.043 0.867 12.658 1.00 97.56 83 ASP A N 1
ATOM 662 C CA . ASP A 1 83 ? -5.462 1.320 13.987 1.00 97.56 83 ASP A CA 1
ATOM 663 C C . ASP A 1 83 ? -6.854 1.954 13.956 1.00 97.56 83 ASP A C 1
ATOM 665 O O . ASP A 1 83 ? -7.673 1.704 14.839 1.00 97.56 83 ASP A O 1
ATOM 669 N N . ILE A 1 84 ? -7.140 2.763 12.930 1.00 98.25 84 ILE A N 1
ATOM 670 C CA . ILE A 1 84 ? -8.389 3.524 12.818 1.00 98.25 84 ILE A CA 1
ATOM 671 C C . ILE A 1 84 ? -8.977 3.379 11.413 1.00 98.25 84 ILE A C 1
ATOM 673 O O . ILE A 1 84 ? -8.275 3.514 10.411 1.00 98.25 84 ILE A O 1
ATOM 677 N N . ILE A 1 85 ? -10.288 3.135 11.334 1.00 97.81 85 ILE A N 1
ATOM 678 C CA . ILE A 1 85 ? -11.034 3.053 10.074 1.00 97.81 85 ILE A CA 1
ATOM 679 C C . ILE A 1 85 ? -12.061 4.177 10.005 1.00 97.81 85 ILE A C 1
ATOM 681 O O . ILE A 1 85 ? -12.823 4.385 10.947 1.00 97.81 85 ILE A O 1
ATOM 685 N N . VAL A 1 86 ? -12.105 4.862 8.861 1.00 98.00 86 VAL A N 1
ATOM 686 C CA . VAL A 1 86 ? -13.107 5.891 8.554 1.00 98.00 86 VAL A CA 1
ATOM 687 C C . VAL A 1 86 ? -13.807 5.526 7.250 1.00 98.00 86 VAL A C 1
ATOM 689 O O . VAL A 1 86 ? -13.177 5.424 6.202 1.00 98.00 86 VAL A O 1
ATOM 692 N N . THR A 1 87 ? -15.119 5.326 7.282 1.00 97.50 87 THR A N 1
ATOM 693 C CA . THR A 1 87 ? -15.883 4.963 6.084 1.00 97.50 87 THR A CA 1
ATOM 694 C C . THR A 1 87 ? -17.278 5.577 6.113 1.00 97.50 87 THR A C 1
ATOM 696 O O . THR A 1 87 ? -17.732 6.065 7.148 1.00 97.50 87 THR A O 1
ATOM 699 N N . THR A 1 88 ? -17.944 5.600 4.962 1.00 96.50 88 THR A N 1
ATOM 700 C CA . THR A 1 88 ? -19.349 6.002 4.849 1.00 96.50 88 THR A CA 1
ATOM 701 C C . THR A 1 88 ? -20.271 4.870 5.314 1.00 96.50 88 THR A C 1
ATOM 703 O O . THR A 1 88 ? -19.865 3.713 5.383 1.00 96.50 88 THR A O 1
ATOM 706 N N . CYS A 1 89 ? -21.546 5.170 5.575 1.00 91.31 89 CYS A N 1
ATOM 707 C CA . CYS A 1 89 ? -22.566 4.131 5.745 1.00 91.31 89 CYS A CA 1
ATOM 708 C C . CYS A 1 89 ? -22.669 3.250 4.480 1.00 91.31 89 CYS A C 1
ATOM 710 O O . CYS A 1 89 ? -22.472 3.749 3.371 1.00 91.31 89 CYS A O 1
ATOM 712 N N . GLY A 1 90 ? -23.003 1.964 4.639 1.00 82.06 90 GLY A N 1
ATOM 713 C CA . GLY A 1 90 ? -23.093 0.989 3.537 1.00 82.06 90 GLY A CA 1
ATOM 714 C C . GLY A 1 90 ? -21.887 0.049 3.399 1.00 82.06 90 GLY A C 1
ATOM 715 O O . GLY A 1 90 ? -21.936 -0.865 2.577 1.00 82.06 90 GLY A O 1
ATOM 716 N N . SER A 1 91 ? -20.847 0.271 4.207 1.00 78.00 91 SER A N 1
ATOM 717 C CA . SER A 1 91 ? -19.696 -0.620 4.423 1.00 78.00 91 SER A CA 1
ATOM 718 C C . SER A 1 91 ? -19.995 -1.752 5.405 1.00 78.00 91 SER A C 1
ATOM 720 O O . SER A 1 91 ? -20.827 -1.542 6.315 1.00 78.00 91 SER A O 1
#

Radius of gyration: 16.44 Å; Cα contacts (8 Å, |Δi|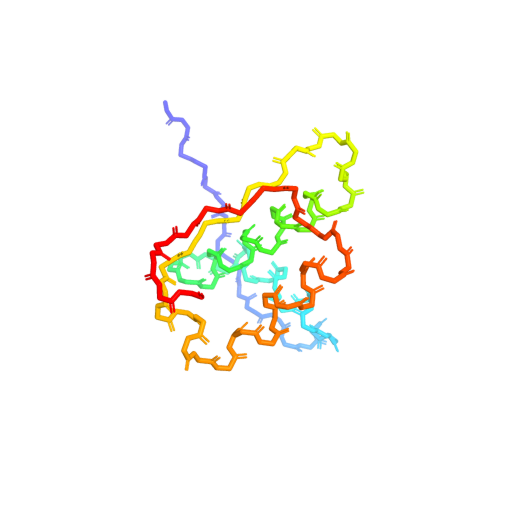>4): 83; chains: 1; bounding box: 39×38×35 Å

Nearest PDB structures (foldseek):
  3ab2-assembly4_O  TM=3.754E-01  e=5.671E+00  Corynebacterium glutamicum

Sequence (91 aa):
MSINKRVVNDFDLESIKDFRDLLAQYEDSGGFMAKKLGEAYKIVRDMYVNRDEYTIFLSFPADVVATGLRGVLRSMVKNKMVDIIVTTCGS

Secondary structure (DSSP, 8-state):
-----PPP----SSS--SHHHHHHHHHHS-SHHHHHHHHHHHHHHHHHHTGGG---EEEE-GGGTTSTTHHHHHHHHHTT--SEEEE-TT-